Protein AF-A0A919HNY8-F1 (afdb_monomer_lite)

Sequence (64 aa):
MNRKLLFIPLVLFLALAAALFWQLMRNAEGDDPTTLESALIGKPLPEFRLEALNTPVRRWTDGR

Secondary structure (DSSP, 8-state):
--GGGGGHHHHHHHHHHHHHHHHHHHSTT---GGGSPPTTTTSPPPPEEEEETTEEEEEE-S--

Radius of gyration: 25.65 Å; chains: 1; bounding box: 57×26×64 Å

pLDDT: mean 81.15, std 13.79, range [43.81, 98.69]

Foldseek 3Di:
DPPVVVCVVVVVVVVVVVVVVVVCVVCVVDDDPVPDDDPCVVPDDDFDWDADPPDGTDGDDPDD

Structure (mmCIF, N/CA/C/O backbone):
data_AF-A0A919HNY8-F1
#
_entry.id   AF-A0A919HNY8-F1
#
loop_
_atom_site.group_PDB
_atom_site.id
_atom_site.type_symbol
_atom_site.label_atom_id
_atom_site.label_alt_id
_atom_site.label_comp_id
_atom_site.label_asym_id
_atom_site.label_entity_id
_atom_site.label_seq_id
_atom_site.pdbx_PDB_ins_code
_atom_site.Cartn_x
_atom_site.Cartn_y
_atom_site.Cartn_z
_atom_site.occupancy
_atom_site.B_iso_or_equiv
_atom_site.auth_seq_id
_atom_site.auth_comp_id
_atom_site.auth_asym_id
_atom_site.auth_atom_id
_atom_site.pdbx_PDB_model_num
ATOM 1 N N . MET A 1 1 ? -32.427 6.452 24.432 1.00 69.94 1 MET A N 1
ATOM 2 C CA . MET A 1 1 ? -31.493 6.273 23.294 1.00 69.94 1 MET A CA 1
ATOM 3 C C . MET A 1 1 ? -30.195 5.660 23.798 1.00 69.94 1 MET A C 1
ATOM 5 O O . MET A 1 1 ? -29.554 6.250 24.663 1.00 69.94 1 MET A O 1
ATOM 9 N N . ASN A 1 2 ? -29.816 4.480 23.300 1.00 78.75 2 ASN A N 1
ATOM 10 C CA . ASN A 1 2 ? -28.560 3.829 23.677 1.00 78.75 2 ASN A CA 1
ATOM 11 C C . ASN A 1 2 ? -27.385 4.546 23.007 1.00 78.75 2 ASN A C 1
ATOM 13 O O . ASN A 1 2 ? -27.044 4.258 21.866 1.00 78.75 2 ASN A O 1
ATOM 17 N N . ARG A 1 3 ? -26.752 5.478 23.730 1.00 84.31 3 ARG A N 1
ATOM 18 C CA . ARG A 1 3 ? -25.631 6.302 23.234 1.00 84.31 3 ARG A CA 1
ATOM 19 C C . ARG A 1 3 ? -24.457 5.473 22.691 1.00 84.31 3 ARG A C 1
ATOM 21 O O . ARG A 1 3 ? -23.725 5.947 21.836 1.00 84.31 3 ARG A O 1
ATOM 28 N N . LYS A 1 4 ? -24.329 4.214 23.128 1.00 84.00 4 LYS A N 1
ATOM 29 C CA . LYS A 1 4 ? -23.335 3.243 22.643 1.00 84.00 4 LYS A CA 1
ATOM 30 C C . LYS A 1 4 ? -23.466 2.931 21.144 1.00 84.00 4 LYS A C 1
ATOM 32 O O . LYS A 1 4 ? -22.451 2.675 20.509 1.00 84.00 4 LYS A O 1
ATOM 37 N N . LEU A 1 5 ? -24.673 3.007 20.564 1.00 90.38 5 LEU A N 1
ATOM 38 C CA . LEU A 1 5 ? -24.869 2.777 19.124 1.00 90.38 5 LEU A CA 1
ATOM 39 C C . LEU A 1 5 ? -24.144 3.815 18.252 1.00 90.38 5 LEU A C 1
ATOM 41 O O . LEU A 1 5 ? -23.756 3.493 17.134 1.00 90.38 5 LEU A O 1
ATOM 45 N N . LEU A 1 6 ? -23.919 5.033 18.759 1.00 92.00 6 LEU A N 1
ATOM 46 C CA . LEU A 1 6 ? -23.237 6.099 18.015 1.00 92.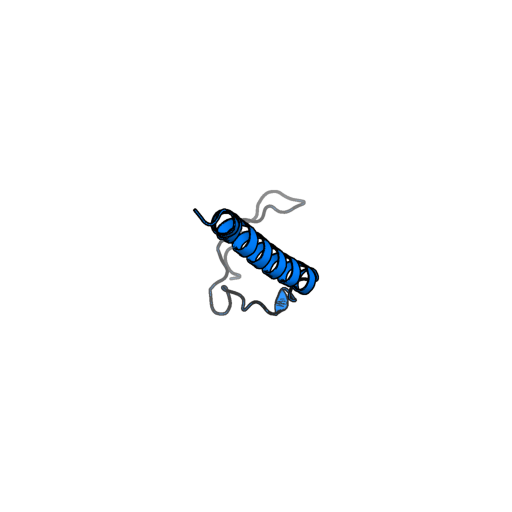00 6 LEU A CA 1
ATOM 47 C C . LEU A 1 6 ? -21.763 5.777 17.724 1.00 92.00 6 LEU A C 1
ATOM 49 O O . LEU A 1 6 ? -21.177 6.379 16.832 1.00 92.00 6 LEU A O 1
ATOM 53 N N . PHE A 1 7 ? -21.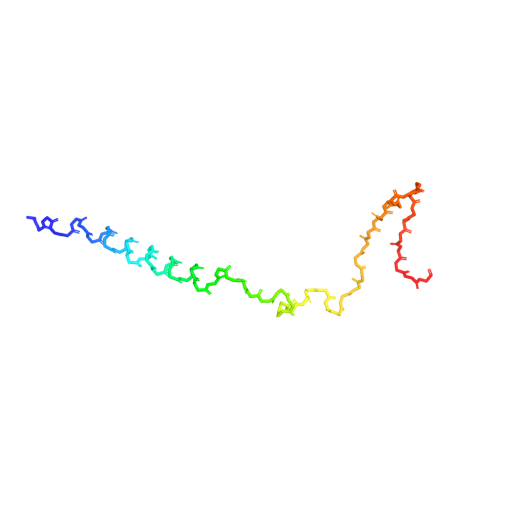170 4.821 18.445 1.00 95.44 7 PHE A N 1
ATOM 54 C CA . PHE A 1 7 ? -19.776 4.415 18.259 1.00 95.44 7 PHE A CA 1
ATOM 55 C C . PHE A 1 7 ? -19.593 3.282 17.244 1.00 95.44 7 PHE A C 1
ATOM 57 O O . PHE A 1 7 ? -18.462 3.014 16.849 1.00 95.44 7 PH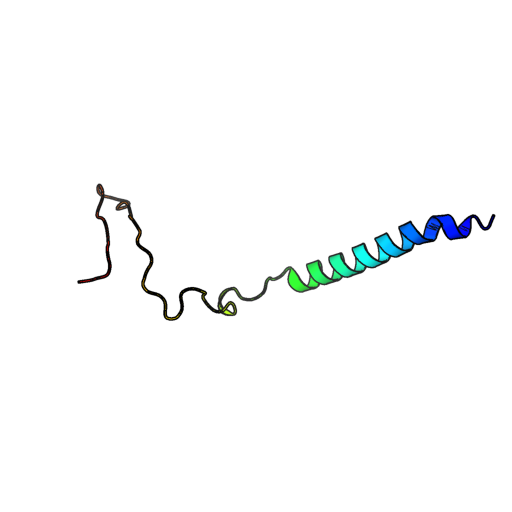E A O 1
ATOM 64 N N . ILE A 1 8 ? -20.672 2.638 16.784 1.00 95.88 8 ILE A N 1
ATOM 65 C CA . ILE A 1 8 ? -20.594 1.551 15.793 1.00 95.88 8 ILE A CA 1
ATOM 66 C C . ILE A 1 8 ? -19.836 1.977 14.520 1.00 95.88 8 ILE A C 1
ATOM 68 O O . ILE A 1 8 ? -18.939 1.237 14.113 1.00 95.88 8 ILE A O 1
ATOM 72 N N . PRO A 1 9 ? -20.099 3.156 13.915 1.00 96.38 9 PRO A N 1
ATOM 73 C CA . PRO A 1 9 ? -19.366 3.590 12.725 1.00 96.38 9 PRO A CA 1
ATOM 74 C C . PRO A 1 9 ? -17.862 3.740 12.979 1.00 96.38 9 PRO A C 1
ATOM 76 O O . PRO A 1 9 ? -17.052 3.348 12.144 1.00 96.38 9 PRO A O 1
ATOM 79 N N . LEU A 1 10 ? -17.485 4.254 14.155 1.00 96.62 10 LEU A N 1
ATOM 80 C CA . LEU A 1 10 ? -16.084 4.426 14.533 1.00 96.62 10 LEU A CA 1
ATOM 81 C C . LEU A 1 10 ? -15.380 3.075 14.703 1.00 96.62 10 LEU A C 1
ATOM 83 O O . LEU A 1 10 ? -14.276 2.897 14.203 1.00 96.62 10 LEU A O 1
ATOM 87 N N . VAL A 1 11 ? -16.019 2.114 15.372 1.00 97.88 11 VAL A N 1
ATOM 88 C CA . VAL A 1 11 ? -15.448 0.770 15.562 1.00 97.88 11 VAL A CA 1
ATOM 89 C C . VAL A 1 11 ? -15.255 0.062 14.221 1.00 97.88 11 VAL A C 1
ATOM 91 O O . VAL A 1 11 ? -14.198 -0.520 13.994 1.00 97.88 11 VAL A O 1
ATOM 94 N N . LEU A 1 12 ? -16.232 0.151 13.313 1.00 98.31 12 LEU A N 1
ATOM 95 C CA . LEU A 1 12 ? -16.115 -0.406 11.962 1.00 98.31 12 LEU A CA 1
ATOM 96 C C . LEU A 1 12 ? -14.963 0.233 11.180 1.00 98.31 12 LEU A C 1
ATOM 98 O O . LEU A 1 12 ? -14.175 -0.476 10.557 1.00 98.31 12 LEU A O 1
ATOM 102 N N . PHE A 1 13 ? -14.836 1.559 11.247 1.00 98.44 13 PHE A N 1
ATOM 103 C CA . PHE A 1 13 ? -13.741 2.276 10.602 1.00 98.44 13 PHE A CA 1
ATOM 104 C C . PHE A 1 13 ? -12.376 1.849 11.151 1.00 98.44 13 PHE A C 1
ATOM 106 O O . PHE A 1 13 ? -11.473 1.544 10.376 1.00 98.44 13 PHE A O 1
ATOM 113 N N . LEU A 1 14 ? -12.226 1.776 12.477 1.00 98.69 14 LEU A N 1
ATOM 114 C CA . LEU A 1 14 ? -10.973 1.357 13.109 1.00 98.69 14 LEU A CA 1
ATOM 115 C C . LEU A 1 14 ? -10.618 -0.094 12.771 1.00 98.69 14 LEU A C 1
ATOM 117 O O . LEU A 1 14 ? -9.451 -0.387 12.520 1.00 98.69 14 LEU A O 1
ATOM 121 N N . ALA A 1 15 ? -11.608 -0.987 12.706 1.00 98.56 15 ALA A N 1
ATOM 122 C CA . ALA A 1 15 ? -11.397 -2.366 12.278 1.00 98.56 15 ALA A CA 1
ATOM 123 C C . ALA A 1 15 ? -10.885 -2.441 10.829 1.00 98.56 15 ALA A C 1
ATOM 125 O O . ALA A 1 15 ? -9.912 -3.146 10.557 1.00 98.56 15 ALA A O 1
ATOM 126 N N . LEU A 1 16 ? -11.488 -1.676 9.911 1.00 98.56 16 LEU A N 1
ATOM 127 C CA . LEU A 1 16 ? -11.039 -1.603 8.520 1.00 98.56 16 LEU A CA 1
ATOM 128 C C . LEU A 1 16 ? -9.627 -1.015 8.409 1.00 98.56 16 LEU A C 1
ATOM 130 O O . LEU A 1 16 ? -8.776 -1.586 7.731 1.00 98.56 16 LEU A O 1
ATOM 134 N N . ALA A 1 17 ? -9.363 0.099 9.097 1.00 98.62 17 ALA A N 1
ATOM 135 C CA . ALA A 1 17 ? -8.056 0.747 9.101 1.00 98.62 17 ALA A CA 1
ATOM 136 C C . ALA A 1 17 ? -6.962 -0.203 9.606 1.00 98.62 17 ALA A C 1
ATOM 138 O O . ALA A 1 17 ? -5.922 -0.329 8.965 1.00 98.62 17 ALA A O 1
ATOM 139 N N . ALA A 1 18 ? -7.217 -0.930 10.698 1.00 98.50 18 ALA A N 1
ATOM 140 C CA . ALA A 1 18 ? -6.290 -1.927 11.224 1.00 98.50 18 ALA A CA 1
ATOM 141 C C . ALA A 1 18 ? -6.021 -3.059 10.218 1.00 98.50 18 ALA A C 1
ATOM 143 O O . ALA A 1 18 ? -4.866 -3.434 10.017 1.00 98.50 18 ALA A O 1
ATOM 144 N N . ALA A 1 19 ? -7.057 -3.570 9.543 1.00 98.12 19 ALA A N 1
ATOM 145 C CA . ALA A 1 19 ? -6.909 -4.619 8.533 1.00 98.12 19 ALA A CA 1
ATOM 146 C C . ALA A 1 19 ? -6.076 -4.161 7.322 1.00 98.12 19 ALA A C 1
ATOM 148 O O . ALA A 1 19 ? -5.241 -4.917 6.825 1.00 98.12 19 ALA A O 1
ATOM 149 N N . LEU A 1 20 ? -6.276 -2.926 6.855 1.00 97.19 20 LEU A N 1
ATOM 150 C CA . LEU A 1 20 ? -5.505 -2.355 5.747 1.00 97.19 20 LEU A CA 1
ATOM 151 C C . LEU A 1 20 ? -4.059 -2.060 6.151 1.00 97.19 20 LEU A C 1
ATOM 153 O O . LEU A 1 20 ? -3.141 -2.336 5.384 1.00 97.19 20 LEU A O 1
ATOM 157 N N . PHE A 1 21 ? -3.838 -1.558 7.365 1.00 97.31 21 PHE A N 1
ATOM 158 C CA . PHE A 1 21 ? -2.492 -1.306 7.876 1.00 97.31 21 PHE A CA 1
ATOM 159 C C . PHE A 1 21 ? -1.700 -2.607 8.046 1.00 97.31 21 PHE A C 1
ATOM 161 O O . PHE A 1 21 ? -0.518 -2.673 7.715 1.00 97.31 21 PHE A O 1
ATOM 168 N N . TRP A 1 22 ? -2.369 -3.670 8.497 1.00 95.94 22 TRP A N 1
ATOM 169 C CA . TRP A 1 22 ? -1.798 -5.011 8.566 1.00 95.94 22 TRP A CA 1
ATOM 170 C C . TRP A 1 22 ? -1.384 -5.533 7.186 1.00 95.94 22 TRP A C 1
ATOM 172 O O . TRP A 1 22 ? -0.289 -6.072 7.036 1.00 95.94 22 TRP A O 1
ATOM 182 N N . GLN A 1 23 ? -2.239 -5.361 6.172 1.00 93.81 23 GLN A N 1
ATOM 183 C CA . GLN A 1 23 ? -1.903 -5.717 4.790 1.00 93.81 23 GLN A CA 1
ATOM 184 C C . GLN A 1 23 ? -0.717 -4.907 4.275 1.00 93.81 23 GLN A C 1
ATOM 186 O O . GLN A 1 23 ? 0.207 -5.485 3.719 1.00 93.81 23 GLN A O 1
ATOM 191 N N . LEU A 1 24 ? -0.701 -3.594 4.512 1.00 93.25 24 LEU A N 1
ATOM 192 C CA . LEU A 1 24 ? 0.399 -2.731 4.093 1.00 93.25 24 LEU A CA 1
ATOM 193 C C . LEU A 1 24 ? 1.727 -3.187 4.695 1.00 93.25 24 LEU A C 1
ATOM 195 O O . LEU A 1 24 ? 2.695 -3.316 3.964 1.00 93.25 24 LEU A O 1
ATOM 199 N N . MET A 1 25 ? 1.768 -3.470 5.999 1.00 92.75 25 MET A N 1
ATOM 200 C CA . MET A 1 25 ? 2.994 -3.923 6.666 1.00 92.75 25 MET A CA 1
ATOM 201 C C . MET A 1 25 ? 3.489 -5.270 6.135 1.00 92.75 25 MET A C 1
ATOM 203 O O . MET A 1 25 ? 4.693 -5.475 6.042 1.00 92.75 25 MET A O 1
ATOM 207 N N . ARG A 1 26 ? 2.579 -6.178 5.761 1.00 89.44 26 ARG A N 1
ATOM 208 C CA . ARG A 1 26 ? 2.945 -7.468 5.154 1.00 89.44 26 ARG A CA 1
ATOM 209 C C . ARG A 1 26 ? 3.380 -7.358 3.699 1.00 89.44 26 ARG A C 1
ATOM 211 O O . ARG A 1 26 ? 4.232 -8.123 3.274 1.00 89.44 26 ARG A O 1
ATOM 218 N N . ASN A 1 27 ? 2.809 -6.413 2.965 1.00 84.62 27 ASN A N 1
ATOM 219 C CA . ASN A 1 27 ? 3.077 -6.209 1.545 1.00 84.62 27 ASN A CA 1
ATOM 220 C C . ASN A 1 27 ? 4.132 -5.107 1.309 1.00 84.62 27 ASN A C 1
ATOM 222 O O . ASN A 1 27 ? 4.370 -4.724 0.167 1.00 84.62 27 ASN A O 1
ATOM 226 N N . ALA A 1 28 ? 4.741 -4.564 2.372 1.00 82.44 28 ALA A N 1
ATOM 227 C CA . ALA A 1 28 ? 5.663 -3.427 2.311 1.00 82.44 28 ALA A CA 1
ATOM 228 C C . ALA A 1 28 ? 6.975 -3.751 1.583 1.00 82.44 28 ALA A C 1
ATOM 230 O O . ALA A 1 28 ? 7.597 -2.853 1.021 1.00 82.44 28 ALA A O 1
ATOM 231 N N . GLU A 1 29 ? 7.382 -5.020 1.589 1.00 81.50 29 GLU A N 1
ATOM 232 C CA . GLU A 1 29 ? 8.569 -5.497 0.870 1.00 81.50 29 GLU A CA 1
ATOM 233 C C . GLU A 1 29 ? 8.335 -5.580 -0.649 1.00 81.50 29 GLU A C 1
ATOM 235 O O . GLU A 1 29 ? 9.296 -5.640 -1.413 1.00 81.50 29 GLU A O 1
ATOM 240 N N . GLY A 1 30 ? 7.073 -5.470 -1.086 1.00 72.38 30 GLY A N 1
ATOM 241 C CA . GLY A 1 30 ? 6.661 -5.592 -2.479 1.00 72.38 30 GLY A CA 1
ATOM 242 C C . GLY A 1 30 ? 6.686 -7.041 -2.968 1.00 72.38 30 GLY A C 1
ATOM 243 O O . GLY A 1 30 ? 7.515 -7.844 -2.547 1.00 72.38 30 GLY A O 1
ATOM 244 N N . ASP A 1 31 ? 5.773 -7.378 -3.877 1.00 72.94 31 ASP A N 1
ATOM 245 C CA . ASP A 1 31 ? 5.916 -8.605 -4.661 1.00 72.94 31 ASP A CA 1
ATOM 246 C C . ASP A 1 31 ? 7.041 -8.412 -5.685 1.00 72.94 31 ASP A C 1
ATOM 248 O O . ASP A 1 31 ? 7.243 -7.311 -6.208 1.00 72.94 31 ASP A O 1
ATOM 252 N N . ASP A 1 32 ? 7.780 -9.483 -5.980 1.00 73.62 32 ASP A N 1
ATOM 253 C CA . ASP A 1 32 ? 8.836 -9.449 -6.989 1.00 73.62 32 ASP A CA 1
ATOM 254 C C . ASP A 1 32 ? 8.232 -8.993 -8.336 1.00 73.62 32 ASP A C 1
ATOM 256 O O . ASP A 1 32 ? 7.330 -9.658 -8.857 1.00 73.62 32 ASP A O 1
ATOM 260 N N . PRO A 1 33 ? 8.691 -7.874 -8.932 1.00 65.56 33 PRO A N 1
ATOM 261 C CA . PRO A 1 33 ? 8.120 -7.334 -10.166 1.00 65.56 33 PRO A CA 1
ATOM 262 C C . PRO A 1 33 ? 8.250 -8.290 -11.359 1.00 65.56 33 PRO A C 1
ATOM 264 O O . PRO A 1 33 ? 7.566 -8.100 -12.363 1.00 65.56 33 PRO A O 1
ATOM 267 N N . THR A 1 34 ? 9.094 -9.323 -11.264 1.00 71.31 34 THR A N 1
ATOM 268 C CA . THR A 1 34 ? 9.206 -10.386 -12.271 1.00 71.31 34 THR A CA 1
ATOM 269 C C . THR A 1 34 ? 8.073 -11.416 -12.205 1.00 71.31 34 THR A C 1
ATOM 271 O O . THR A 1 34 ? 7.907 -12.190 -13.146 1.00 71.31 34 THR A O 1
ATOM 274 N N . THR A 1 35 ? 7.257 -11.406 -11.144 1.00 71.12 35 THR A N 1
ATOM 275 C CA . THR A 1 35 ? 6.063 -12.265 -11.008 1.00 71.12 35 THR A CA 1
ATOM 276 C C . THR A 1 35 ? 4.858 -11.751 -11.794 1.00 71.12 35 THR A C 1
ATOM 278 O O . THR A 1 35 ? 3.916 -12.504 -12.042 1.00 71.12 35 THR A O 1
ATOM 281 N N . LEU A 1 36 ? 4.877 -10.485 -12.220 1.00 73.88 36 LEU A N 1
ATOM 282 C CA . LEU A 1 36 ? 3.843 -9.922 -13.079 1.00 73.88 36 LEU A CA 1
ATOM 283 C C . LEU A 1 36 ? 3.982 -10.495 -14.490 1.00 73.88 36 LEU A C 1
ATOM 285 O O . LEU A 1 36 ? 4.989 -10.279 -15.168 1.00 73.88 36 LEU A O 1
ATOM 289 N N . GLU A 1 37 ? 2.939 -11.178 -14.966 1.00 73.81 37 GLU A N 1
ATOM 290 C CA . GLU A 1 37 ? 2.858 -11.555 -16.375 1.00 73.81 37 GLU A CA 1
ATOM 291 C C . GLU A 1 37 ? 2.954 -10.293 -17.239 1.00 73.81 37 GLU A C 1
ATOM 293 O O . GLU A 1 37 ? 2.148 -9.363 -17.130 1.00 73.81 37 GLU A O 1
ATOM 298 N N . SER A 1 38 ? 3.970 -10.235 -18.102 1.00 80.88 38 SER A N 1
ATOM 299 C CA . SER A 1 38 ? 4.143 -9.081 -18.975 1.00 80.88 38 SER A CA 1
ATOM 300 C C . SER A 1 38 ? 2.976 -8.998 -19.957 1.00 80.88 38 SER A C 1
ATOM 302 O O . SER A 1 38 ? 2.758 -9.880 -20.788 1.00 80.88 38 SER A O 1
ATOM 304 N N . ALA A 1 39 ? 2.263 -7.871 -19.917 1.00 83.06 39 ALA A N 1
ATOM 305 C CA . ALA A 1 39 ? 1.159 -7.573 -20.825 1.00 83.06 39 ALA A CA 1
ATOM 306 C C . ALA A 1 39 ? 1.587 -7.476 -22.303 1.00 83.06 39 ALA A C 1
ATOM 308 O O . ALA A 1 39 ? 0.724 -7.320 -23.172 1.00 83.06 39 ALA A O 1
ATOM 309 N N . LEU A 1 40 ? 2.894 -7.523 -22.589 1.00 81.81 40 LEU A N 1
ATOM 310 C CA . LEU A 1 40 ? 3.480 -7.513 -23.929 1.00 81.81 40 LEU A CA 1
ATOM 311 C C . LEU A 1 40 ? 3.962 -8.900 -24.388 1.00 81.81 40 LEU A C 1
ATOM 313 O O . LEU A 1 40 ? 4.429 -9.020 -25.519 1.00 81.81 40 LEU A O 1
ATOM 317 N N . ILE A 1 41 ? 3.831 -9.953 -23.569 1.00 82.56 41 ILE A N 1
ATOM 318 C CA . ILE A 1 41 ? 4.122 -11.327 -24.007 1.00 82.56 41 ILE A CA 1
ATOM 319 C C . ILE A 1 41 ? 3.227 -11.662 -25.207 1.00 82.56 41 ILE A C 1
ATOM 321 O O . ILE A 1 41 ? 2.006 -11.522 -25.153 1.00 82.56 41 ILE A O 1
ATOM 325 N N . GLY A 1 42 ? 3.850 -12.066 -26.318 1.00 84.88 42 GLY A N 1
ATOM 326 C CA . GLY A 1 42 ? 3.157 -12.397 -27.566 1.00 84.88 42 GLY A CA 1
ATOM 327 C C . GLY A 1 42 ? 2.647 -11.197 -28.378 1.00 84.88 42 GLY A C 1
ATOM 328 O O . GLY A 1 42 ? 2.025 -11.407 -29.418 1.00 84.88 42 GLY A O 1
ATOM 329 N N . LYS A 1 43 ? 2.903 -9.954 -27.947 1.00 85.00 43 LYS A N 1
ATOM 330 C CA . LYS A 1 43 ? 2.560 -8.737 -28.701 1.00 85.00 43 LYS A CA 1
ATOM 331 C C . LYS A 1 43 ? 3.783 -8.208 -29.459 1.00 85.00 43 LYS A C 1
ATOM 333 O O . LYS A 1 43 ? 4.905 -8.367 -28.977 1.00 85.00 43 LYS A O 1
ATOM 338 N N . PRO A 1 44 ? 3.596 -7.574 -30.632 1.00 86.06 44 PRO A N 1
ATOM 339 C CA . PRO A 1 44 ? 4.699 -6.923 -31.329 1.00 86.06 44 PRO A CA 1
ATOM 340 C C . PRO A 1 44 ? 5.295 -5.803 -30.471 1.00 86.06 44 PRO A C 1
ATOM 342 O O . PRO A 1 44 ? 4.605 -5.202 -29.640 1.00 86.06 44 PRO A O 1
ATOM 345 N N . LEU A 1 45 ? 6.580 -5.519 -30.690 1.00 86.12 45 LEU A N 1
ATOM 346 C CA . LEU A 1 45 ? 7.274 -4.424 -30.023 1.00 86.12 45 LEU A CA 1
ATOM 347 C C . LEU A 1 45 ? 6.543 -3.097 -30.319 1.00 86.12 45 LEU A C 1
ATOM 349 O O . LEU A 1 45 ? 6.304 -2.803 -31.493 1.00 86.12 45 LEU A O 1
ATOM 353 N N . PRO A 1 46 ? 6.176 -2.294 -29.302 1.00 85.69 46 PRO A N 1
ATOM 354 C CA . PRO A 1 46 ? 5.531 -1.007 -29.536 1.00 85.69 46 PRO A CA 1
ATOM 355 C C . PRO A 1 46 ? 6.427 -0.073 -30.349 1.00 85.69 46 PRO A C 1
ATOM 357 O O . PRO A 1 46 ? 7.644 -0.063 -30.167 1.00 85.69 46 PRO A O 1
ATOM 360 N N . GLU A 1 47 ? 5.835 0.755 -31.208 1.00 86.69 47 GLU A N 1
ATOM 361 C CA . GLU A 1 47 ? 6.597 1.801 -31.884 1.00 86.69 47 GLU A CA 1
ATOM 362 C C . GLU A 1 47 ? 7.108 2.817 -30.860 1.00 86.69 47 GLU A C 1
ATOM 364 O O . GLU A 1 47 ? 6.337 3.409 -30.101 1.00 86.69 47 GLU A O 1
ATOM 369 N N . PHE A 1 48 ? 8.416 3.052 -30.856 1.00 81.06 48 PHE A N 1
ATOM 370 C CA . PHE A 1 48 ? 9.029 4.071 -30.021 1.00 81.06 48 PHE A CA 1
ATOM 371 C C . PHE A 1 48 ? 10.088 4.850 -30.801 1.00 81.06 48 PHE A C 1
ATOM 373 O O . PHE A 1 48 ? 10.712 4.370 -31.748 1.00 81.06 48 PHE A O 1
ATOM 380 N N . ARG A 1 49 ? 10.314 6.097 -30.391 1.00 76.00 49 ARG A N 1
ATOM 381 C CA . ARG A 1 49 ? 11.428 6.916 -30.868 1.00 76.00 49 ARG A CA 1
ATOM 382 C C . ARG A 1 49 ? 12.395 7.080 -29.707 1.00 76.00 49 ARG A C 1
ATOM 384 O O . ARG A 1 49 ? 12.051 7.738 -28.735 1.00 76.00 49 ARG A O 1
ATOM 391 N N . LEU A 1 50 ? 13.591 6.509 -29.824 1.00 76.00 50 LEU A N 1
ATOM 392 C CA . LEU A 1 50 ? 14.673 6.793 -28.885 1.00 76.00 50 LEU A CA 1
ATOM 393 C C . LEU A 1 50 ? 15.554 7.893 -29.462 1.00 76.00 50 LEU A C 1
ATOM 395 O O . LEU A 1 50 ? 16.018 7.810 -30.601 1.00 76.00 50 LEU A O 1
ATOM 399 N N . GLU A 1 51 ? 15.790 8.928 -28.671 1.00 71.31 51 GLU A N 1
ATOM 400 C CA . GLU A 1 51 ? 16.876 9.861 -28.941 1.00 71.31 51 GLU A CA 1
ATOM 401 C C . GLU A 1 51 ? 18.185 9.185 -28.532 1.00 71.31 51 GLU A C 1
ATOM 403 O O . GLU A 1 51 ? 18.256 8.534 -27.488 1.00 71.31 51 GLU A O 1
ATOM 408 N N . ALA A 1 52 ? 19.218 9.274 -29.371 1.00 70.06 52 ALA A N 1
ATOM 409 C CA . ALA A 1 52 ? 20.514 8.748 -28.977 1.00 70.06 52 ALA A CA 1
ATOM 410 C C . ALA A 1 52 ? 21.094 9.679 -27.905 1.00 70.06 52 ALA A C 1
ATOM 412 O O . ALA A 1 52 ? 21.203 10.887 -28.109 1.00 70.06 52 ALA A O 1
ATOM 413 N N . LEU A 1 53 ? 21.482 9.103 -26.765 1.00 71.00 53 LEU A N 1
ATOM 414 C CA . LEU A 1 53 ? 21.977 9.837 -25.594 1.00 71.00 53 LEU A CA 1
ATOM 415 C C . LEU A 1 53 ? 23.185 10.743 -25.921 1.00 71.00 53 LEU A C 1
ATOM 417 O O . LEU A 1 53 ? 23.479 11.698 -25.212 1.00 71.00 53 LEU A O 1
ATOM 421 N N . ASN A 1 54 ? 23.873 10.437 -27.018 1.00 75.12 54 ASN A N 1
ATOM 422 C CA . ASN A 1 54 ? 25.132 11.017 -27.453 1.00 75.12 54 ASN A CA 1
ATOM 423 C C . ASN A 1 54 ? 25.135 11.444 -28.942 1.00 75.12 54 ASN A C 1
ATOM 425 O O . ASN A 1 54 ? 26.166 11.903 -29.421 1.00 75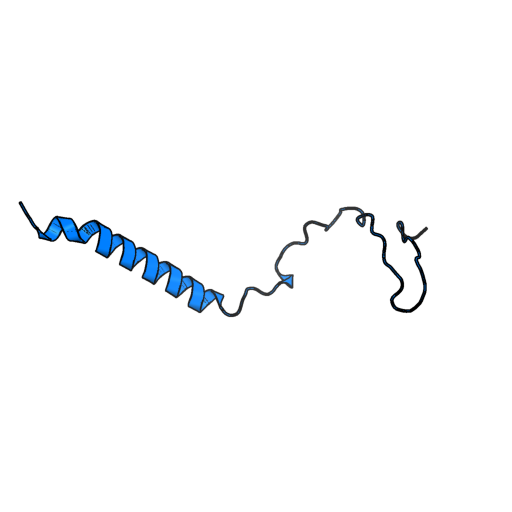.12 54 ASN A O 1
ATOM 429 N N . THR A 1 55 ? 24.022 11.332 -29.686 1.00 61.59 55 THR A N 1
ATOM 430 C CA . THR A 1 55 ? 23.884 11.837 -31.079 1.00 61.59 55 THR A CA 1
ATOM 431 C C . THR A 1 55 ? 22.413 12.080 -31.479 1.00 61.59 55 THR A C 1
ATOM 433 O O . THR A 1 55 ? 21.520 11.401 -30.981 1.00 61.59 55 THR A O 1
ATOM 436 N N . PRO A 1 56 ? 22.107 13.017 -32.398 1.00 60.56 56 PRO A N 1
ATOM 437 C CA . PRO A 1 56 ? 20.724 13.344 -32.743 1.00 60.56 56 PRO A CA 1
ATOM 438 C C . PRO A 1 56 ? 20.015 12.258 -33.581 1.00 60.56 56 PRO A C 1
ATOM 440 O O . PRO A 1 56 ? 20.398 11.954 -34.706 1.00 60.56 56 PRO A O 1
ATOM 443 N N . VAL A 1 57 ? 18.941 11.733 -32.976 1.00 58.19 57 VAL A N 1
ATOM 444 C CA . VAL A 1 57 ? 17.723 11.067 -33.493 1.00 58.19 57 VAL A CA 1
ATOM 445 C C . VAL A 1 57 ? 17.874 9.951 -34.545 1.00 58.19 57 VAL A C 1
ATOM 447 O O . VAL A 1 57 ? 17.976 10.199 -35.744 1.00 58.19 57 VAL A O 1
ATOM 450 N N . ARG A 1 58 ? 17.674 8.696 -34.105 1.00 57.66 58 ARG A N 1
ATOM 451 C CA . ARG A 1 58 ? 17.383 7.530 -34.961 1.00 57.66 58 ARG A CA 1
ATOM 452 C C . ARG A 1 58 ? 16.054 6.900 -34.532 1.00 57.66 58 ARG A C 1
ATOM 454 O O . ARG A 1 58 ? 15.899 6.495 -33.386 1.00 57.66 58 ARG A O 1
ATOM 461 N N . ARG A 1 59 ? 15.079 6.822 -35.443 1.00 60.56 59 ARG A N 1
ATOM 462 C CA . ARG A 1 59 ? 13.810 6.117 -35.195 1.00 60.56 59 ARG A CA 1
ATOM 463 C C . ARG A 1 59 ? 14.040 4.618 -35.389 1.00 60.56 59 ARG A C 1
ATOM 465 O O . ARG A 1 59 ? 14.440 4.219 -36.477 1.00 60.56 59 ARG A O 1
ATOM 472 N N . TRP A 1 60 ? 13.805 3.825 -34.349 1.00 58.62 60 TRP A N 1
ATOM 473 C CA . TRP A 1 60 ? 13.900 2.369 -34.408 1.00 58.62 60 TRP A CA 1
ATOM 474 C C . TRP A 1 60 ? 12.496 1.799 -34.567 1.00 58.62 60 TRP A C 1
ATOM 476 O O . TRP A 1 60 ? 11.694 1.819 -33.639 1.00 58.62 60 TRP A O 1
ATOM 486 N N . THR A 1 61 ? 12.194 1.340 -35.771 1.00 59.50 61 THR A N 1
ATOM 487 C CA . THR A 1 61 ? 11.058 0.460 -36.039 1.00 59.50 61 THR A CA 1
ATOM 488 C C . THR A 1 61 ? 11.636 -0.942 -36.163 1.00 59.50 61 THR A C 1
ATOM 490 O O . THR A 1 61 ? 12.691 -1.072 -36.773 1.00 59.50 61 THR A O 1
ATOM 493 N N . ASP A 1 62 ? 11.003 -1.920 -35.513 1.00 58.72 62 ASP A N 1
ATOM 494 C CA . ASP A 1 62 ? 11.251 -3.372 -35.573 1.00 58.72 62 ASP A CA 1
ATOM 495 C C . ASP A 1 62 ? 12.345 -3.843 -36.559 1.00 58.72 62 ASP A C 1
ATOM 497 O O . ASP A 1 62 ? 12.267 -3.585 -37.759 1.00 58.72 62 ASP A O 1
ATOM 501 N N . GLY A 1 63 ? 13.360 -4.534 -36.027 1.00 58.75 63 GLY A N 1
ATOM 502 C CA . GLY A 1 63 ? 14.640 -4.853 -36.664 1.00 58.75 63 GLY A CA 1
ATOM 503 C C . GLY A 1 63 ? 14.571 -5.733 -37.915 1.00 58.75 63 GLY A C 1
ATOM 504 O O . GLY A 1 63 ? 14.979 -6.896 -37.883 1.00 58.75 63 GLY A O 1
ATOM 505 N N . ARG A 1 64 ? 14.170 -5.129 -39.034 1.00 43.81 64 ARG A N 1
ATOM 506 C CA . ARG A 1 64 ? 14.602 -5.477 -40.391 1.00 43.81 64 ARG A CA 1
ATO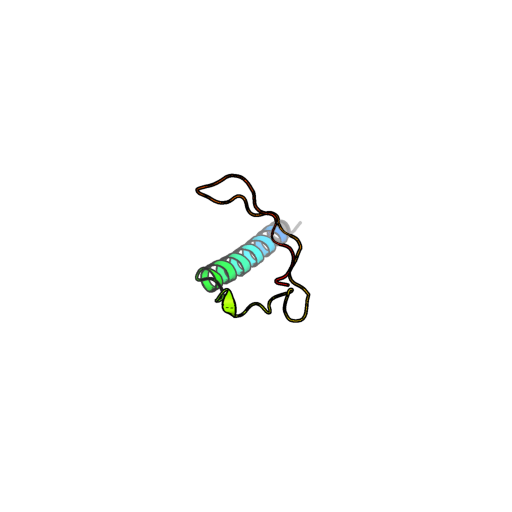M 507 C C . ARG A 1 64 ? 15.272 -4.285 -41.058 1.00 43.81 64 ARG A C 1
ATOM 509 O O . ARG A 1 64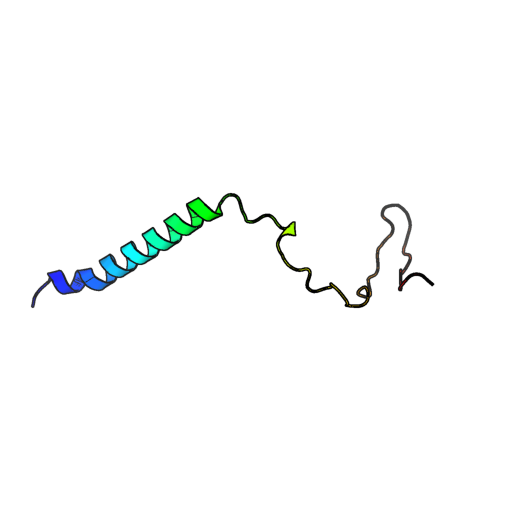 ? 14.769 -3.153 -40.886 1.00 43.81 64 ARG A O 1
#

Organism: Klebsiella pneumoniae (NCBI:txid573)